Protein AF-A0A2M8EQE3-F1 (afdb_monomer)

Organism: NCBI:txid1975031

Sequence (133 aa):
MIKKILTPIVYATFIIPLFVVMIMILSEIENTVGFLLNMRGFIEFPLIIILLGGVLFWLANKLIFAFEHLTKTTILDHLRQSSIYYLITFFSVASVLKTGLNGGIAEGLTFSFAIMSIWAIIINATFLYKSRK

pLDDT: mean 84.47, std 8.58, range [49.5, 95.31]

Foldseek 3Di:
DVLLVCLVVLVVVLVVVLVVVLVVVLVVCCVPPRDPPNLSCLPVLLVSLLVSVLVSLLVSLVVSCVSSVCPAQDVVNLCSSLVVLVVLLVVLVVVCVVPPCPSDPVNSVSVSSNSNSVSSSVSNVVNSVVVND

Radius of gyration: 16.2 Å; Cα contacts (8 Å, |Δi|>4): 113; chains: 1; bounding box: 40×22×50 Å

Mean predicted aligned error: 5.51 Å

Secondary structure (DSSP, 8-state):
-GGGSHHHHHHHHHHHHHHHHHHHHHHHHHHHT--GGGSTTTTHHHHHHHHHHHHHHHHHHHHHHHHHT-SS--HHHHHHHHHHHHHHHHHHHHHHHHH-----HHHHHHHHHHHHHHHHHHHHHHHHHHTT-

Solvent-accessible surface area (backbone atoms only — not comparable to full-atom values): 7374 Å² total; per-residue (Å²): 121,78,72,72,64,51,52,67,54,50,48,49,69,46,49,55,56,50,51,53,54,49,52,54,53,49,54,51,40,48,75,74,76,44,46,72,92,76,44,69,40,60,65,55,51,48,51,50,40,54,62,56,41,50,56,45,47,48,52,41,49,53,50,45,43,63,75,54,60,64,89,71,71,50,72,67,54,48,52,61,73,32,44,64,33,54,53,45,27,51,52,28,50,53,47,43,74,70,71,50,89,83,73,44,64,68,53,35,51,37,51,35,48,23,50,48,23,53,50,46,43,50,50,49,51,54,51,47,58,62,71,64,110

Structure (mmCIF, N/CA/C/O backbone):
data_AF-A0A2M8EQE3-F1
#
_entry.id   AF-A0A2M8EQE3-F1
#
loop_
_atom_site.group_PDB
_atom_site.id
_atom_site.type_symbol
_atom_site.label_atom_id
_atom_site.label_alt_id
_atom_site.label_comp_id
_atom_site.label_asym_id
_atom_site.label_entity_id
_atom_site.label_seq_id
_atom_site.pdbx_PDB_ins_code
_atom_site.Cartn_x
_atom_site.Cartn_y
_atom_site.Cartn_z
_atom_site.occupancy
_atom_site.B_iso_or_equiv
_atom_site.auth_seq_id
_atom_site.auth_comp_id
_atom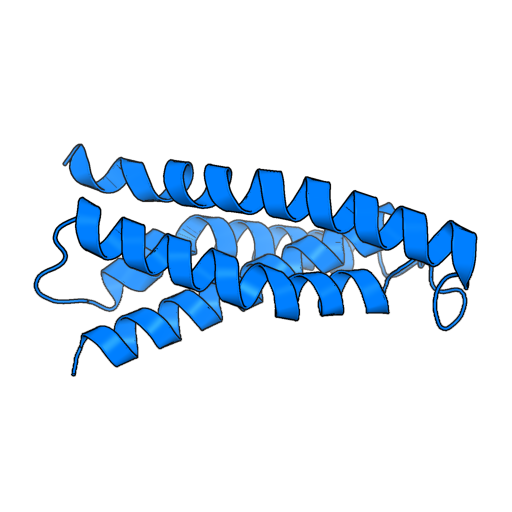_site.auth_asym_id
_atom_site.auth_atom_id
_atom_site.pdbx_PDB_model_num
ATOM 1 N N . MET A 1 1 ? -3.854 -10.130 24.728 1.00 49.50 1 MET A N 1
ATOM 2 C CA . MET A 1 1 ? -2.910 -9.426 23.824 1.00 49.50 1 MET A CA 1
ATOM 3 C C . MET A 1 1 ? -2.689 -10.133 22.482 1.00 49.50 1 MET A C 1
ATOM 5 O O . MET A 1 1 ? -2.468 -9.437 21.502 1.00 49.50 1 MET A O 1
ATOM 9 N N . ILE A 1 2 ? -2.835 -11.464 22.399 1.00 51.41 2 ILE A N 1
ATOM 10 C CA . ILE A 1 2 ? -2.621 -12.272 21.174 1.00 51.41 2 ILE A CA 1
ATOM 11 C C . ILE A 1 2 ? -3.508 -11.845 19.980 1.00 51.41 2 ILE A C 1
ATOM 13 O O . ILE A 1 2 ? -3.076 -11.934 18.837 1.00 51.41 2 ILE A O 1
ATOM 17 N N . LYS A 1 3 ? -4.698 -11.271 20.227 1.00 56.84 3 LYS A N 1
ATOM 18 C CA . LYS A 1 3 ? -5.627 -10.815 19.169 1.00 56.84 3 LYS A CA 1
ATOM 19 C C . LYS A 1 3 ? -5.066 -9.728 18.230 1.00 56.84 3 LYS A C 1
ATOM 21 O O . LYS A 1 3 ? -5.635 -9.516 17.174 1.00 56.84 3 LYS A O 1
ATOM 26 N N . LYS A 1 4 ? -3.965 -9.051 18.588 1.00 62.91 4 LYS A N 1
ATOM 27 C CA . LYS A 1 4 ? -3.395 -7.920 17.826 1.00 62.91 4 LYS A CA 1
ATOM 28 C C . LYS A 1 4 ? -2.270 -8.304 16.848 1.00 62.91 4 LYS A C 1
ATOM 30 O O . LYS A 1 4 ? -1.740 -7.422 16.178 1.00 62.91 4 LYS A O 1
ATOM 35 N N . ILE A 1 5 ? -1.909 -9.592 16.774 1.00 65.88 5 ILE A N 1
ATOM 36 C CA . ILE A 1 5 ? -0.856 -10.140 15.890 1.00 65.88 5 ILE A CA 1
ATOM 37 C C . ILE A 1 5 ? -1.419 -10.510 14.502 1.00 65.88 5 ILE A C 1
ATOM 39 O O . ILE A 1 5 ? -0.671 -10.812 13.579 1.00 65.88 5 ILE A O 1
ATOM 43 N N . LEU A 1 6 ? -2.741 -10.447 14.313 1.00 77.62 6 LEU A N 1
ATOM 44 C CA . LEU A 1 6 ? -3.367 -10.849 13.053 1.00 77.62 6 LEU A CA 1
ATOM 45 C C . LEU A 1 6 ? -3.108 -9.850 11.916 1.00 77.62 6 LEU A C 1
ATOM 47 O O . LEU A 1 6 ? -3.074 -10.237 10.754 1.00 77.62 6 LEU A O 1
ATOM 51 N N . THR A 1 7 ? -2.900 -8.573 12.245 1.00 81.50 7 THR A N 1
ATOM 52 C CA . THR A 1 7 ? -2.778 -7.501 11.250 1.00 81.50 7 THR A CA 1
ATOM 53 C C . THR A 1 7 ? -1.653 -7.745 10.220 1.00 81.50 7 THR A C 1
ATOM 55 O O . THR A 1 7 ? -1.953 -7.708 9.026 1.00 81.50 7 THR A O 1
ATOM 58 N N . PRO A 1 8 ? -0.396 -8.059 10.609 1.00 78.31 8 PRO A N 1
ATOM 59 C CA . PRO A 1 8 ? 0.656 -8.398 9.645 1.00 78.31 8 PRO A CA 1
ATOM 60 C C . PRO A 1 8 ? 0.314 -9.594 8.750 1.00 78.31 8 PRO A C 1
ATOM 62 O O . PRO A 1 8 ? 0.606 -9.567 7.559 1.00 78.31 8 PRO A O 1
ATOM 65 N N . ILE A 1 9 ? -0.332 -10.623 9.309 1.00 83.19 9 ILE A N 1
ATOM 66 C CA . ILE A 1 9 ? -0.699 -11.840 8.574 1.00 83.19 9 ILE A CA 1
ATOM 67 C C . ILE A 1 9 ? -1.753 -11.510 7.519 1.00 83.19 9 ILE A C 1
ATOM 69 O O . ILE A 1 9 ? -1.573 -11.845 6.352 1.00 83.19 9 ILE A O 1
ATOM 73 N N . VAL A 1 10 ? -2.818 -10.802 7.908 1.00 84.00 10 VAL A N 1
ATOM 74 C CA . VAL A 1 10 ? -3.876 -10.394 6.978 1.00 84.00 10 VAL A CA 1
ATOM 75 C C . VAL A 1 10 ? -3.276 -9.551 5.856 1.00 84.00 10 VAL A C 1
ATOM 77 O O . VAL A 1 10 ? -3.499 -9.844 4.686 1.00 84.00 10 VAL A O 1
ATOM 80 N N . TYR A 1 11 ? -2.430 -8.571 6.164 1.00 81.56 11 TYR A N 1
ATOM 81 C CA . TYR A 1 11 ? -1.798 -7.784 5.108 1.00 81.56 11 TYR A CA 1
ATOM 82 C C . TYR A 1 11 ? -0.895 -8.614 4.191 1.00 81.56 11 TYR A C 1
ATOM 84 O O . TYR A 1 11 ? -1.001 -8.471 2.975 1.00 81.56 11 TYR A O 1
ATOM 92 N N . ALA A 1 12 ? -0.090 -9.536 4.724 1.00 82.50 12 ALA A N 1
ATOM 93 C CA . ALA A 1 12 ? 0.729 -10.429 3.904 1.00 82.50 12 ALA A CA 1
ATOM 94 C C . ALA A 1 12 ? -0.126 -11.271 2.940 1.00 82.50 12 ALA A C 1
ATOM 96 O O . ALA A 1 12 ? 0.211 -11.384 1.761 1.00 82.50 12 ALA A O 1
ATOM 97 N N . THR A 1 13 ? -1.272 -11.787 3.403 1.00 87.44 13 THR A N 1
ATOM 98 C CA . THR A 1 13 ? -2.185 -12.578 2.560 1.00 87.44 13 THR A CA 1
ATOM 99 C C . THR A 1 13 ? -2.820 -11.793 1.415 1.00 87.44 13 THR A C 1
ATOM 101 O O . THR A 1 13 ? -3.231 -12.411 0.443 1.00 87.44 13 THR A O 1
ATOM 104 N N . PHE A 1 14 ? -2.882 -10.460 1.491 1.00 86.31 14 PHE A N 1
ATOM 105 C CA . PHE A 1 14 ? -3.401 -9.615 0.407 1.00 86.31 14 PHE A CA 1
ATOM 106 C C . PHE A 1 14 ? -2.290 -9.031 -0.469 1.00 86.31 14 PHE A C 1
ATOM 108 O O . PHE A 1 14 ? -2.467 -8.917 -1.680 1.00 86.31 14 PHE A O 1
ATOM 115 N N . ILE A 1 15 ? -1.134 -8.707 0.116 1.00 84.38 15 ILE A N 1
ATOM 116 C CA . ILE A 1 15 ? 0.024 -8.179 -0.613 1.00 84.38 15 ILE A CA 1
ATOM 117 C C . ILE A 1 15 ? 0.606 -9.236 -1.551 1.00 84.38 15 ILE A C 1
ATOM 119 O O . ILE A 1 15 ? 0.882 -8.922 -2.703 1.00 84.38 15 ILE A O 1
ATOM 123 N N . ILE A 1 16 ? 0.799 -10.478 -1.093 1.00 86.31 16 ILE A N 1
ATOM 124 C CA . ILE A 1 16 ? 1.455 -11.509 -1.914 1.00 86.31 16 ILE A CA 1
ATOM 125 C C . ILE A 1 16 ? 0.660 -11.781 -3.206 1.00 86.31 16 ILE A C 1
ATOM 127 O O . ILE A 1 16 ? 1.250 -11.680 -4.283 1.00 86.31 16 ILE A O 1
ATOM 131 N N . PRO A 1 17 ? -0.664 -12.042 -3.161 1.00 86.25 17 PRO A N 1
ATOM 132 C CA . PRO A 1 17 ? -1.451 -12.201 -4.380 1.00 86.25 17 PRO A CA 1
ATOM 133 C C . PRO A 1 17 ? -1.487 -10.938 -5.240 1.00 86.25 17 PRO A C 1
ATOM 135 O O . PRO A 1 17 ? -1.412 -11.052 -6.459 1.00 86.25 17 PRO A O 1
ATOM 138 N N . LEU A 1 18 ? -1.551 -9.743 -4.632 1.00 87.06 18 LEU A N 1
ATOM 139 C CA . LEU A 1 18 ? -1.472 -8.481 -5.374 1.00 87.06 18 LEU A CA 1
ATOM 140 C C . LEU A 1 18 ? -0.180 -8.405 -6.192 1.00 87.06 18 LEU A C 1
ATOM 142 O O . LEU A 1 18 ? -0.234 -8.066 -7.369 1.00 87.06 18 LEU A O 1
ATOM 146 N N . PHE A 1 19 ? 0.958 -8.765 -5.596 1.00 85.94 19 PHE A N 1
ATOM 147 C CA . PHE A 1 19 ? 2.244 -8.794 -6.290 1.00 85.94 19 PHE A CA 1
ATOM 148 C C . PHE A 1 19 ? 2.256 -9.776 -7.455 1.00 85.94 19 PHE A C 1
ATOM 150 O O . PHE A 1 19 ? 2.698 -9.416 -8.542 1.00 85.94 19 PHE A O 1
ATOM 157 N N . VAL A 1 20 ? 1.751 -10.993 -7.250 1.00 89.00 20 VAL A N 1
ATOM 158 C CA . VAL A 1 20 ? 1.692 -12.010 -8.310 1.00 89.00 20 VAL A CA 1
ATOM 159 C C . VAL A 1 20 ? 0.819 -11.530 -9.469 1.00 89.00 20 VAL A C 1
ATOM 161 O O . VAL A 1 20 ? 1.262 -11.545 -10.615 1.00 89.00 20 VAL A O 1
ATOM 164 N N . VAL A 1 21 ? -0.389 -11.041 -9.176 1.00 89.31 21 VAL A N 1
ATOM 165 C CA . VAL A 1 21 ? -1.318 -10.526 -10.193 1.00 89.31 21 VAL A CA 1
ATOM 166 C C . VAL A 1 21 ? -0.721 -9.324 -10.921 1.00 89.31 21 VAL A C 1
ATOM 168 O O . VAL A 1 21 ? -0.804 -9.243 -12.142 1.00 89.31 21 VAL A O 1
ATOM 171 N N . MET A 1 22 ? -0.076 -8.412 -10.195 1.00 87.38 22 MET A N 1
ATOM 172 C CA . MET A 1 22 ? 0.586 -7.250 -10.779 1.00 87.38 22 MET A CA 1
ATOM 173 C C . MET A 1 22 ? 1.696 -7.665 -11.752 1.00 87.38 22 MET A C 1
ATOM 175 O O . MET A 1 22 ? 1.738 -7.145 -12.861 1.00 87.38 22 MET A O 1
ATOM 179 N N . ILE A 1 23 ? 2.554 -8.620 -11.377 1.00 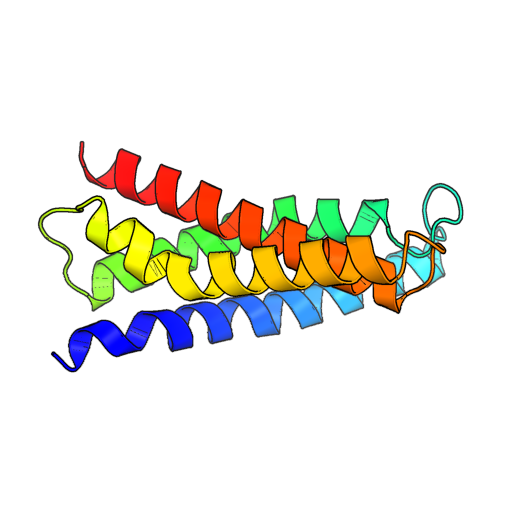86.75 23 ILE A N 1
ATOM 180 C CA . ILE A 1 23 ? 3.614 -9.133 -12.259 1.00 86.75 23 ILE A CA 1
ATOM 181 C C . ILE A 1 23 ? 3.012 -9.768 -13.517 1.00 86.75 23 ILE A C 1
ATOM 183 O O . ILE A 1 23 ? 3.497 -9.505 -14.614 1.00 86.75 23 ILE A O 1
ATOM 187 N N . MET A 1 24 ? 1.942 -10.557 -13.381 1.00 89.75 24 MET A N 1
ATOM 188 C CA . MET A 1 24 ? 1.264 -11.161 -14.534 1.00 89.75 24 MET A CA 1
ATOM 189 C C . MET A 1 24 ? 0.700 -10.103 -15.488 1.00 89.75 24 MET A C 1
ATOM 191 O O . MET A 1 24 ? 0.927 -10.189 -16.690 1.00 89.75 24 MET A O 1
ATOM 195 N N . ILE A 1 25 ? 0.011 -9.084 -14.960 1.00 88.25 25 ILE A N 1
ATOM 196 C CA . ILE A 1 25 ? -0.544 -7.989 -15.770 1.00 88.25 25 ILE A CA 1
ATOM 197 C C . ILE A 1 25 ? 0.575 -7.227 -16.482 1.00 88.25 25 ILE A C 1
ATOM 199 O O . ILE A 1 25 ? 0.458 -6.934 -17.666 1.00 88.25 25 ILE A O 1
ATOM 203 N N . LEU A 1 26 ? 1.664 -6.916 -15.780 1.00 85.38 26 LEU A N 1
ATOM 204 C CA . LEU A 1 26 ? 2.781 -6.176 -16.363 1.00 85.38 26 LEU A CA 1
ATOM 205 C C . LEU A 1 26 ? 3.499 -6.970 -17.448 1.00 85.38 26 LEU A C 1
ATOM 207 O O . LEU A 1 26 ? 3.840 -6.396 -18.475 1.00 85.38 26 LEU A O 1
ATOM 211 N N . SER A 1 27 ? 3.680 -8.276 -17.247 1.00 86.38 27 SER A N 1
ATOM 212 C CA . SER A 1 27 ? 4.250 -9.147 -18.273 1.00 86.38 27 SER A CA 1
ATOM 213 C C . SER A 1 27 ? 3.374 -9.181 -19.525 1.00 86.38 27 SER A C 1
ATOM 215 O O . SER A 1 27 ? 3.899 -9.148 -20.633 1.00 86.38 27 SER A O 1
ATOM 217 N N . GLU A 1 28 ? 2.050 -9.205 -19.366 1.00 89.50 28 GLU A N 1
ATOM 218 C CA . GLU A 1 28 ? 1.127 -9.163 -20.502 1.00 89.50 28 GLU A CA 1
ATOM 219 C C . GLU A 1 28 ? 1.176 -7.809 -21.224 1.00 89.50 28 GLU A C 1
ATOM 221 O O . GLU A 1 28 ? 1.237 -7.765 -22.451 1.00 89.50 28 GLU A O 1
ATOM 226 N N . ILE A 1 29 ? 1.214 -6.696 -20.481 1.00 86.06 29 ILE A N 1
ATOM 227 C CA . ILE A 1 29 ? 1.358 -5.344 -21.048 1.00 86.06 29 ILE A CA 1
ATOM 228 C C . ILE A 1 29 ? 2.665 -5.232 -21.844 1.00 86.06 29 ILE A C 1
ATOM 230 O O . ILE A 1 29 ? 2.649 -4.764 -22.983 1.00 86.06 29 ILE A O 1
ATOM 234 N N . GLU A 1 30 ? 3.781 -5.699 -21.279 1.00 86.12 30 GLU A N 1
ATOM 235 C CA . GLU A 1 30 ? 5.091 -5.683 -21.938 1.00 86.12 30 GLU A CA 1
ATOM 236 C C . GLU A 1 30 ? 5.075 -6.465 -23.257 1.00 86.12 30 GLU A C 1
ATOM 238 O O . GLU A 1 30 ? 5.571 -5.968 -24.267 1.00 86.12 30 GLU A O 1
ATOM 243 N N . ASN A 1 31 ? 4.449 -7.646 -23.269 1.00 87.38 31 ASN A N 1
ATOM 244 C CA . ASN A 1 31 ? 4.396 -8.517 -24.444 1.00 87.38 31 ASN A CA 1
ATOM 245 C C . ASN A 1 31 ? 3.425 -8.040 -25.536 1.00 87.38 31 ASN A C 1
ATOM 247 O O . ASN A 1 31 ? 3.606 -8.392 -26.701 1.00 87.38 31 ASN A O 1
ATOM 251 N N . THR A 1 32 ? 2.386 -7.280 -25.183 1.00 89.19 32 THR A N 1
ATOM 252 C CA . THR A 1 32 ? 1.312 -6.903 -26.120 1.00 89.19 32 THR A CA 1
ATOM 253 C C . THR A 1 32 ? 1.479 -5.506 -26.699 1.00 89.19 32 THR A C 1
ATOM 255 O O . THR A 1 32 ? 1.354 -5.321 -27.909 1.00 89.19 32 THR A O 1
ATOM 258 N N . VAL A 1 33 ? 1.740 -4.515 -25.847 1.00 86.19 33 VAL A N 1
ATOM 259 C CA . VAL A 1 33 ? 1.755 -3.089 -26.218 1.00 86.19 33 VAL A CA 1
ATOM 260 C C . VAL A 1 33 ? 3.063 -2.389 -25.853 1.00 86.19 33 VAL A C 1
ATOM 262 O O . VAL A 1 33 ? 3.318 -1.290 -26.346 1.00 86.19 33 VAL A O 1
ATOM 265 N N . GLY A 1 34 ? 3.908 -3.028 -25.039 1.00 82.88 34 GLY A N 1
ATOM 266 C CA . GLY A 1 34 ? 5.099 -2.417 -24.458 1.00 82.88 34 GLY A CA 1
ATOM 267 C C . GLY A 1 34 ? 4.762 -1.433 -23.333 1.00 82.88 34 GLY A C 1
ATOM 268 O O . GLY A 1 34 ? 3.614 -1.026 -23.147 1.00 82.88 34 GLY A O 1
ATOM 269 N N . PHE A 1 35 ? 5.772 -1.039 -22.554 1.00 80.31 35 PHE A N 1
ATOM 270 C CA . PHE A 1 35 ? 5.583 -0.051 -21.490 1.00 80.31 35 PHE A CA 1
ATOM 271 C C . PHE A 1 35 ? 5.415 1.368 -22.046 1.00 80.31 35 PHE A C 1
ATOM 273 O O . PHE A 1 35 ? 6.146 1.817 -22.935 1.00 80.31 35 PHE A O 1
ATOM 280 N N . LEU A 1 36 ? 4.498 2.112 -21.441 1.00 73.75 36 LEU A N 1
ATOM 281 C CA . LEU A 1 36 ? 4.304 3.537 -21.622 1.00 73.75 36 LEU A CA 1
ATOM 282 C C . LEU A 1 36 ? 5.621 4.283 -21.391 1.00 73.75 36 LEU A C 1
ATOM 284 O O . LEU A 1 36 ? 6.381 4.033 -20.451 1.00 73.75 36 LEU A O 1
ATOM 288 N N . LEU A 1 37 ? 5.876 5.241 -22.281 1.00 71.88 37 LEU A N 1
ATOM 289 C CA . LEU A 1 37 ? 7.036 6.134 -22.242 1.00 71.88 37 LEU A CA 1
ATOM 290 C C . LEU A 1 37 ? 8.404 5.419 -22.251 1.00 71.88 37 LEU A C 1
ATOM 292 O O . LEU A 1 37 ? 9.408 6.045 -21.922 1.00 71.88 37 LEU A O 1
ATOM 296 N N . ASN A 1 38 ? 8.472 4.131 -22.619 1.00 70.00 38 ASN A N 1
ATOM 297 C CA . ASN A 1 38 ? 9.677 3.291 -22.514 1.00 70.00 38 ASN A CA 1
ATOM 298 C C . ASN A 1 38 ? 10.270 3.218 -21.091 1.00 70.00 38 ASN A C 1
ATOM 300 O O . ASN A 1 38 ? 11.418 2.808 -20.904 1.00 70.00 38 ASN A O 1
ATOM 304 N N . MET A 1 39 ? 9.505 3.600 -20.065 1.00 68.88 39 MET A N 1
ATOM 305 C CA . MET A 1 39 ? 9.989 3.713 -18.691 1.00 68.88 39 MET A CA 1
ATOM 306 C C . MET A 1 39 ? 9.717 2.436 -17.894 1.00 68.88 39 MET A C 1
ATOM 308 O O . MET A 1 39 ? 9.096 2.530 -16.852 1.00 68.88 39 MET A O 1
ATOM 312 N N . ARG A 1 40 ? 10.147 1.253 -18.362 1.00 76.31 40 ARG A N 1
ATOM 313 C CA . ARG A 1 40 ? 10.171 -0.046 -17.627 1.00 76.31 40 ARG A CA 1
ATOM 314 C C . ARG A 1 40 ? 9.090 -0.240 -16.530 1.00 76.31 40 ARG A C 1
ATOM 316 O O . ARG A 1 40 ? 9.405 -0.655 -15.414 1.00 76.31 40 ARG A O 1
ATOM 323 N N . GLY A 1 41 ? 7.832 0.092 -16.825 1.00 71.75 41 GLY A N 1
ATOM 324 C CA . GLY A 1 41 ? 6.691 -0.031 -15.910 1.00 71.75 41 GLY A CA 1
ATOM 325 C C . GLY A 1 41 ? 6.511 1.076 -14.851 1.00 71.75 41 GLY A C 1
ATOM 326 O O . GLY A 1 41 ? 5.580 1.001 -14.053 1.00 71.75 41 GLY A O 1
ATOM 327 N N . PHE A 1 42 ? 7.362 2.102 -14.785 1.00 76.56 42 PHE A N 1
ATOM 328 C CA . PHE A 1 42 ? 7.374 3.134 -13.733 1.00 76.56 42 PHE A CA 1
ATOM 329 C C . PHE A 1 42 ? 6.012 3.813 -13.507 1.00 76.56 42 PHE A C 1
ATOM 331 O O . PHE A 1 42 ? 5.739 4.286 -12.405 1.00 76.56 42 PHE A O 1
ATOM 338 N N . ILE A 1 43 ? 5.155 3.852 -14.529 1.00 81.06 43 ILE A N 1
ATOM 339 C CA . ILE A 1 43 ? 3.808 4.429 -14.467 1.00 81.06 43 ILE A CA 1
ATOM 340 C C . ILE A 1 43 ? 2.754 3.346 -14.207 1.00 81.06 43 ILE A C 1
ATOM 342 O O . ILE A 1 43 ? 1.839 3.531 -13.403 1.00 81.06 43 ILE A O 1
ATOM 346 N N . GLU A 1 44 ? 2.888 2.200 -14.858 1.00 83.94 44 GLU A N 1
ATOM 347 C CA . GLU A 1 44 ? 1.944 1.090 -14.827 1.00 83.94 44 GLU A CA 1
ATOM 348 C C . GLU A 1 44 ? 1.917 0.401 -13.468 1.00 83.94 44 GLU A C 1
A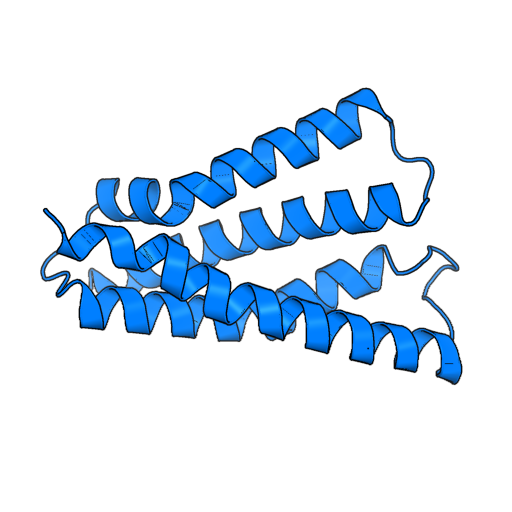TOM 350 O O . GLU A 1 44 ? 0.834 0.122 -12.952 1.00 83.94 44 GLU A O 1
ATOM 355 N N . PHE A 1 45 ? 3.086 0.184 -12.856 1.00 83.19 45 PHE A N 1
ATOM 356 C CA . PHE A 1 45 ? 3.202 -0.404 -11.523 1.00 83.19 45 PHE A CA 1
ATOM 357 C C . PHE A 1 45 ? 2.353 0.383 -10.494 1.00 83.19 45 PHE A C 1
ATOM 359 O O . PHE A 1 45 ? 1.459 -0.213 -9.882 1.00 83.19 45 PHE A O 1
ATOM 366 N N . PRO A 1 46 ? 2.534 1.712 -10.321 1.00 85.44 46 PRO A N 1
ATOM 367 C CA . PRO A 1 46 ? 1.680 2.525 -9.455 1.00 85.44 46 PRO A CA 1
ATOM 368 C C . PRO A 1 46 ? 0.189 2.455 -9.775 1.00 85.44 46 PRO A C 1
ATOM 370 O O . PRO A 1 46 ? -0.625 2.355 -8.857 1.00 85.44 46 PRO A O 1
ATOM 373 N N . LEU A 1 47 ? -0.184 2.514 -11.055 1.00 86.62 47 LEU A N 1
ATOM 374 C CA . LEU A 1 47 ? -1.589 2.505 -11.464 1.00 86.62 47 LEU A CA 1
ATOM 375 C C . LEU A 1 47 ? -2.276 1.195 -11.075 1.00 86.62 47 LEU A C 1
ATOM 377 O O . LEU A 1 47 ? -3.355 1.218 -10.480 1.00 86.62 47 LEU A O 1
ATOM 381 N N . ILE A 1 48 ? -1.631 0.057 -11.342 1.00 88.00 48 ILE A N 1
ATOM 382 C CA . ILE A 1 48 ? -2.146 -1.263 -10.965 1.00 88.00 48 ILE A CA 1
ATOM 383 C C . ILE A 1 48 ? -2.268 -1.367 -9.441 1.00 88.00 48 ILE A C 1
ATOM 385 O O . ILE A 1 48 ? -3.291 -1.831 -8.935 1.00 88.00 48 ILE A O 1
ATOM 389 N N . ILE A 1 49 ? -1.268 -0.882 -8.699 1.00 88.12 49 ILE A N 1
ATOM 390 C CA . ILE A 1 49 ? -1.281 -0.859 -7.230 1.00 88.12 49 ILE A CA 1
ATOM 391 C C . ILE A 1 49 ? -2.436 -0.012 -6.690 1.00 88.12 49 ILE A C 1
ATOM 393 O O . ILE A 1 49 ? -3.108 -0.435 -5.752 1.00 88.12 49 ILE A O 1
ATOM 397 N N . ILE A 1 50 ? -2.699 1.162 -7.262 1.00 89.94 50 ILE A N 1
ATOM 398 C CA . ILE A 1 50 ? -3.793 2.031 -6.812 1.00 89.94 50 ILE A CA 1
ATOM 399 C C . ILE A 1 50 ? -5.145 1.351 -7.057 1.00 89.94 50 ILE A C 1
ATOM 401 O O . ILE A 1 50 ? -5.975 1.291 -6.143 1.00 89.94 50 ILE A O 1
ATOM 405 N N . LEU A 1 51 ? -5.347 0.798 -8.257 1.00 90.69 51 LEU A N 1
ATOM 406 C CA . LEU A 1 51 ? -6.608 0.181 -8.671 1.00 90.69 51 LEU A CA 1
ATOM 407 C C . LEU A 1 51 ? -6.890 -1.127 -7.920 1.00 90.69 51 LEU A C 1
ATOM 409 O O . LEU A 1 51 ? -7.924 -1.254 -7.262 1.00 90.69 51 LEU A O 1
ATOM 413 N N . LEU A 1 52 ? -5.973 -2.095 -7.980 1.00 90.56 52 LEU A N 1
ATOM 414 C CA . LEU A 1 52 ? -6.155 -3.405 -7.350 1.00 90.56 52 LEU A CA 1
ATOM 415 C C . LEU A 1 52 ? -5.913 -3.346 -5.843 1.00 90.56 52 LEU A C 1
ATOM 417 O O . LEU A 1 52 ? -6.698 -3.881 -5.055 1.00 90.56 52 LEU A O 1
ATOM 421 N N . GLY A 1 53 ? -4.850 -2.659 -5.424 1.00 89.00 53 GLY A N 1
ATOM 422 C CA . GLY A 1 53 ? -4.501 -2.519 -4.014 1.00 89.00 53 GLY A CA 1
ATOM 423 C C . G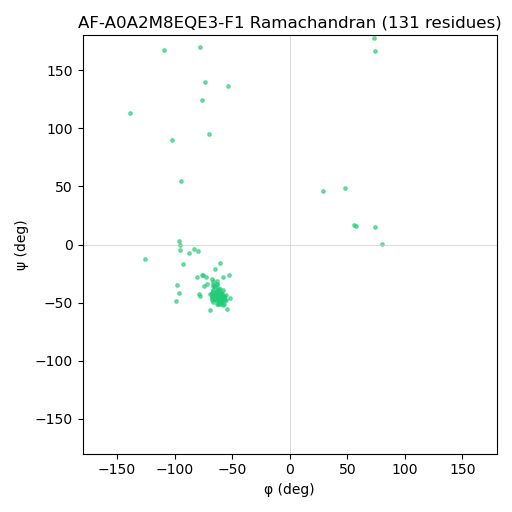LY A 1 53 ? -5.567 -1.764 -3.229 1.00 89.00 53 GLY A C 1
ATOM 424 O O . GLY A 1 53 ? -5.842 -2.139 -2.094 1.00 89.00 53 GLY A O 1
ATOM 425 N N . GLY A 1 54 ? -6.253 -0.784 -3.827 1.00 90.06 54 GLY A N 1
ATOM 426 C CA . GLY A 1 54 ? -7.369 -0.093 -3.172 1.00 90.06 54 GLY A CA 1
ATOM 427 C C . GLY A 1 54 ? -8.460 -1.057 -2.693 1.00 90.06 54 GLY A C 1
ATOM 428 O O . GLY A 1 54 ? -8.862 -1.018 -1.528 1.00 90.06 54 GLY A O 1
ATOM 429 N N . VAL A 1 55 ? -8.887 -1.978 -3.562 1.00 91.12 55 VAL A N 1
ATOM 430 C CA . VAL A 1 55 ? -9.905 -2.988 -3.232 1.00 91.12 55 VAL A CA 1
ATOM 431 C C . VAL A 1 55 ? -9.377 -3.983 -2.198 1.00 91.12 55 VAL A C 1
ATOM 433 O O . VAL A 1 55 ? -10.046 -4.252 -1.197 1.00 91.12 55 VAL A O 1
ATOM 436 N N . LEU A 1 56 ? -8.167 -4.509 -2.399 1.00 91.62 56 LEU A N 1
ATOM 437 C CA . LEU A 1 56 ? -7.592 -5.532 -1.521 1.00 91.62 56 LEU A CA 1
ATOM 438 C C . LEU A 1 56 ? -7.281 -4.992 -0.123 1.00 91.62 56 LEU A C 1
ATOM 440 O O . LEU A 1 56 ? -7.616 -5.640 0.866 1.00 91.62 56 LEU A O 1
ATOM 444 N N . PHE A 1 57 ? -6.715 -3.790 -0.008 1.00 92.31 57 PHE A N 1
ATOM 445 C CA . PHE A 1 57 ? -6.467 -3.159 1.287 1.00 92.31 57 PHE A CA 1
ATOM 446 C C . PHE A 1 57 ? -7.766 -2.796 1.995 1.00 92.31 57 PHE A C 1
ATOM 448 O O . PHE A 1 57 ? -7.843 -2.917 3.218 1.00 92.31 57 PHE A O 1
ATOM 455 N N . TRP A 1 58 ? -8.814 -2.407 1.267 1.00 93.19 58 TRP A N 1
ATOM 456 C CA . TRP A 1 58 ? -10.123 -2.193 1.878 1.00 93.19 58 TRP A CA 1
ATOM 457 C C . TRP A 1 58 ? -10.685 -3.489 2.477 1.00 93.19 58 TRP A C 1
ATOM 459 O O . TRP A 1 58 ? -11.147 -3.502 3.621 1.00 93.19 58 TRP A O 1
ATOM 469 N N . LEU A 1 59 ? -10.602 -4.599 1.739 1.00 92.31 59 LEU A N 1
ATOM 470 C CA . LEU A 1 59 ? -11.009 -5.921 2.223 1.00 92.31 59 LEU A CA 1
ATOM 471 C C . LEU A 1 59 ? -10.164 -6.381 3.417 1.00 92.31 59 LEU A C 1
ATOM 473 O O . LEU A 1 59 ? -10.727 -6.841 4.411 1.00 92.31 59 LEU A O 1
ATOM 477 N N . ALA A 1 60 ? -8.844 -6.191 3.363 1.00 90.94 60 ALA A N 1
ATOM 478 C CA . ALA A 1 60 ? -7.934 -6.485 4.467 1.00 90.94 60 ALA A CA 1
ATOM 479 C C . ALA A 1 60 ? -8.345 -5.731 5.739 1.00 90.94 60 ALA A C 1
ATOM 481 O O . ALA A 1 60 ? -8.488 -6.333 6.801 1.00 90.94 60 ALA A O 1
ATOM 482 N N . ASN A 1 61 ? -8.624 -4.431 5.622 1.00 91.12 61 ASN A N 1
ATOM 483 C CA . ASN A 1 61 ? -9.082 -3.603 6.735 1.00 91.12 61 ASN A CA 1
ATOM 484 C C . ASN A 1 61 ? -10.425 -4.068 7.303 1.00 91.12 61 ASN A C 1
ATOM 486 O O . ASN A 1 61 ? -10.582 -4.148 8.522 1.00 91.12 61 ASN A O 1
ATOM 490 N N . LYS A 1 62 ? -11.370 -4.448 6.437 1.00 91.31 62 LYS A N 1
ATOM 491 C CA . LYS A 1 62 ? -12.654 -5.022 6.858 1.00 91.31 62 LYS A CA 1
ATOM 492 C C . LYS A 1 62 ? -12.468 -6.318 7.649 1.00 91.31 62 LYS A C 1
ATOM 494 O O . LYS A 1 62 ? -13.124 -6.497 8.674 1.00 91.31 62 LYS A O 1
ATOM 499 N N . LEU A 1 63 ? -11.571 -7.200 7.209 1.00 91.12 63 LEU A N 1
ATOM 500 C CA . LEU A 1 63 ? -11.264 -8.444 7.917 1.00 91.12 63 LEU A CA 1
ATOM 501 C C . LEU A 1 63 ? -10.570 -8.183 9.252 1.00 91.12 63 LEU A C 1
ATOM 503 O O . LEU A 1 63 ? -10.987 -8.745 10.260 1.00 91.12 63 LEU A O 1
ATOM 507 N N . ILE A 1 64 ? -9.570 -7.298 9.290 1.00 88.81 64 ILE A N 1
ATOM 508 C CA . ILE A 1 64 ? -8.892 -6.917 10.537 1.00 88.81 64 ILE A CA 1
ATOM 509 C C . ILE A 1 64 ? -9.910 -6.368 11.538 1.00 88.81 64 ILE A C 1
ATOM 511 O O . ILE A 1 64 ? -9.923 -6.788 12.691 1.00 88.81 64 ILE A O 1
ATOM 515 N N . PHE A 1 65 ? -10.801 -5.479 11.098 1.00 87.44 65 PHE A N 1
ATOM 516 C CA . PHE A 1 65 ? -11.846 -4.917 11.948 1.00 87.44 65 PHE A CA 1
ATOM 517 C C . PHE A 1 65 ? -12.774 -5.994 12.528 1.00 87.44 65 PHE A C 1
ATOM 519 O O . PHE A 1 65 ? -13.065 -5.975 13.726 1.00 87.44 65 PHE A O 1
ATOM 526 N N . ALA A 1 66 ? -13.194 -6.953 11.697 1.00 86.69 66 ALA A N 1
ATOM 527 C CA . ALA A 1 66 ? -14.053 -8.059 12.111 1.00 86.69 66 ALA A CA 1
ATOM 528 C C . ALA A 1 66 ? -13.355 -9.008 13.100 1.00 86.69 66 ALA A C 1
ATOM 530 O O . ALA A 1 66 ? -13.931 -9.341 14.134 1.00 86.69 66 ALA A O 1
ATOM 531 N N . PHE A 1 67 ? -12.115 -9.416 12.819 1.00 87.06 67 PHE A N 1
ATOM 532 C CA . PHE A 1 67 ? -11.373 -10.363 13.655 1.00 87.06 67 PHE A CA 1
ATOM 533 C C . PHE A 1 67 ? -10.857 -9.752 14.961 1.00 87.06 67 PHE A C 1
ATOM 535 O O . PHE A 1 67 ? -10.815 -10.425 15.992 1.00 87.06 67 PHE A O 1
ATOM 542 N N . GLU A 1 68 ? -10.453 -8.482 14.943 1.00 84.38 68 GLU A N 1
ATOM 543 C CA . GLU A 1 68 ? -9.964 -7.797 16.141 1.00 84.38 68 GLU A CA 1
ATOM 544 C C . GLU A 1 68 ? -11.105 -7.245 17.016 1.00 84.38 68 GLU A C 1
ATOM 546 O O . GLU A 1 68 ? -10.836 -6.764 18.117 1.00 84.38 68 GLU A O 1
ATOM 551 N N . HIS A 1 69 ? -12.365 -7.364 16.569 1.00 81.00 69 HIS A N 1
ATOM 552 C CA . HIS A 1 69 ? -13.569 -6.877 17.254 1.00 81.00 69 HIS A CA 1
ATOM 553 C C . HIS A 1 69 ? -13.422 -5.429 17.746 1.00 81.00 69 HIS A C 1
ATOM 555 O O . HIS A 1 69 ? -13.680 -5.115 18.912 1.00 81.00 69 HIS A O 1
ATOM 561 N N . LEU A 1 70 ? -12.961 -4.542 16.863 1.00 78.50 70 LEU A N 1
ATOM 562 C CA . LEU A 1 70 ? -12.708 -3.142 17.196 1.00 78.50 70 LEU A CA 1
ATOM 563 C C . LEU A 1 70 ? -14.038 -2.406 17.426 1.00 78.50 70 LEU A C 1
ATOM 565 O O . LEU A 1 70 ? -14.665 -1.924 16.494 1.00 78.50 70 LEU A O 1
ATOM 569 N N . THR A 1 71 ? -14.478 -2.308 18.680 1.00 74.81 71 THR A N 1
ATOM 570 C CA . THR A 1 71 ? -15.745 -1.645 19.046 1.00 74.81 71 THR A CA 1
ATOM 571 C C . THR A 1 71 ? -15.672 -0.119 19.006 1.00 74.81 71 THR A C 1
ATOM 573 O O . THR A 1 71 ? -16.687 0.538 18.799 1.00 74.81 71 THR A O 1
ATOM 576 N N . LYS A 1 72 ? -14.481 0.462 19.195 1.00 79.38 72 LYS A N 1
ATOM 577 C CA . LYS A 1 72 ? -14.213 1.900 19.049 1.00 79.38 72 LYS A CA 1
ATOM 578 C C . LYS A 1 72 ? -12.877 2.082 18.346 1.00 79.38 72 LYS A C 1
ATOM 580 O O . LYS A 1 72 ? -11.840 1.747 18.912 1.00 79.38 72 LYS A O 1
ATOM 585 N N . THR A 1 73 ? -12.889 2.608 17.127 1.00 82.12 73 THR A N 1
ATOM 586 C CA . THR A 1 73 ? -11.650 2.833 16.375 1.00 82.12 73 THR A CA 1
ATOM 587 C C . THR A 1 73 ? -10.920 4.059 16.914 1.00 82.12 73 THR A C 1
ATOM 589 O O . THR A 1 73 ? -11.458 5.167 16.957 1.00 82.12 73 THR A O 1
ATOM 592 N N . THR A 1 74 ? -9.661 3.893 17.305 1.00 86.44 74 THR A N 1
ATOM 593 C CA . THR A 1 74 ? -8.819 4.982 17.821 1.00 86.44 74 THR A CA 1
ATOM 594 C C . THR A 1 74 ? -7.720 5.359 16.829 1.00 86.44 74 THR A C 1
ATOM 596 O O . THR A 1 74 ? -7.497 4.672 15.834 1.00 86.44 74 THR A O 1
ATOM 599 N N . ILE A 1 75 ? -7.048 6.496 17.043 1.00 87.38 75 ILE A N 1
ATOM 600 C CA . ILE A 1 75 ? -5.887 6.883 16.216 1.00 87.38 75 ILE A CA 1
ATOM 601 C C . ILE A 1 75 ? -4.729 5.901 16.454 1.00 87.38 75 ILE A C 1
ATOM 603 O O . ILE A 1 75 ? -3.981 5.585 15.535 1.00 87.38 75 ILE A O 1
ATOM 607 N N . LEU A 1 76 ? -4.628 5.347 17.664 1.00 86.50 76 LEU A N 1
ATOM 608 C CA . LEU A 1 76 ? -3.640 4.322 17.997 1.00 86.50 76 LEU A CA 1
ATOM 609 C C . LEU A 1 76 ? -3.837 3.037 17.179 1.00 86.50 76 LEU A C 1
ATOM 611 O O . LEU A 1 76 ? -2.854 2.377 16.848 1.00 86.50 76 LEU A O 1
ATOM 615 N N . ASP A 1 77 ? -5.076 2.695 16.807 1.00 86.38 77 ASP A N 1
ATOM 616 C CA . ASP A 1 77 ? -5.337 1.551 15.927 1.00 86.38 77 ASP A CA 1
ATOM 617 C C . ASP A 1 77 ? -4.810 1.787 14.514 1.00 86.38 77 ASP A C 1
ATOM 619 O O . ASP A 1 77 ? -4.161 0.899 13.967 1.00 86.38 77 ASP A O 1
ATOM 623 N N . HIS A 1 78 ? -5.000 2.996 13.976 1.00 89.81 78 HIS A N 1
ATOM 624 C CA . HIS A 1 78 ? -4.423 3.394 12.691 1.00 89.81 78 HIS A CA 1
ATOM 625 C C . HIS A 1 78 ? -2.896 3.267 12.707 1.00 89.81 78 HIS A C 1
ATOM 627 O O . HIS A 1 78 ? -2.321 2.584 11.860 1.00 89.81 78 HIS A O 1
ATOM 633 N N . LEU A 1 79 ? -2.245 3.862 13.713 1.00 88.75 79 LEU A N 1
ATOM 634 C CA . LEU A 1 79 ? -0.787 3.833 13.847 1.00 88.75 79 LEU A CA 1
ATOM 635 C C . LEU A 1 79 ? -0.251 2.407 13.983 1.00 88.75 79 LEU A C 1
ATOM 637 O O . LEU A 1 79 ? 0.735 2.054 13.342 1.00 88.75 79 LEU A O 1
ATOM 641 N N . ARG A 1 80 ? -0.918 1.558 14.772 1.00 88.31 80 ARG A N 1
ATOM 642 C CA . ARG A 1 80 ? -0.539 0.149 14.919 1.00 88.31 80 ARG A CA 1
ATOM 643 C C . ARG A 1 80 ? -0.677 -0.602 13.599 1.00 88.31 80 ARG A C 1
ATOM 645 O O . ARG A 1 80 ? 0.270 -1.271 13.192 1.00 88.31 80 ARG A O 1
ATOM 652 N N . GLN A 1 81 ? -1.833 -0.504 12.944 1.00 88.50 81 GLN A N 1
ATOM 653 C CA . GLN A 1 81 ? -2.118 -1.248 11.715 1.00 88.50 81 GLN A CA 1
ATOM 654 C C . GLN A 1 81 ? -1.254 -0.786 10.539 1.00 88.50 81 GLN A C 1
ATOM 656 O O . GLN A 1 81 ? -0.907 -1.593 9.682 1.00 88.50 81 GLN A O 1
ATOM 661 N N . SER A 1 82 ? -0.868 0.489 10.538 1.00 91.50 82 SER A N 1
ATOM 662 C CA . SER A 1 82 ? -0.066 1.111 9.485 1.00 91.50 82 SER A CA 1
ATOM 663 C C . SER A 1 82 ? 1.438 1.145 9.779 1.00 91.50 82 SER A C 1
ATOM 665 O O . SER A 1 82 ? 2.217 1.546 8.919 1.00 91.50 82 SER A O 1
ATOM 667 N N . SER A 1 83 ? 1.869 0.705 10.966 1.00 88.94 83 SER A N 1
ATOM 668 C CA . SER A 1 83 ? 3.264 0.786 11.436 1.00 88.94 83 SER A CA 1
ATOM 669 C C . SER A 1 83 ? 4.280 0.210 10.447 1.00 88.94 83 SER A C 1
ATOM 671 O O . SER A 1 83 ? 5.278 0.857 10.132 1.00 88.94 83 SER A O 1
ATOM 673 N N . ILE A 1 84 ? 3.998 -0.975 9.901 1.00 88.00 84 ILE A N 1
ATOM 674 C CA . ILE A 1 84 ? 4.874 -1.625 8.924 1.00 88.00 84 ILE A CA 1
ATOM 675 C C . ILE A 1 84 ? 4.944 -0.842 7.607 1.00 88.00 84 ILE A C 1
ATOM 677 O O . ILE A 1 84 ? 6.014 -0.727 7.019 1.00 88.00 84 ILE A O 1
ATOM 681 N N . TYR A 1 85 ? 3.840 -0.231 7.177 1.00 90.62 85 TYR A N 1
ATOM 682 C CA . TYR A 1 85 ? 3.803 0.578 5.962 1.00 90.62 85 TYR A CA 1
ATOM 683 C C . TYR A 1 85 ? 4.536 1.904 6.127 1.00 90.62 85 TYR A C 1
ATOM 685 O O . TYR A 1 85 ? 5.183 2.351 5.183 1.00 90.62 85 TYR A O 1
ATOM 693 N N . TYR A 1 86 ? 4.516 2.515 7.315 1.00 92.19 86 TYR A N 1
ATOM 694 C CA . TYR A 1 86 ? 5.371 3.672 7.588 1.00 92.19 86 TYR A CA 1
ATOM 695 C C . TYR A 1 86 ? 6.849 3.308 7.470 1.00 92.19 86 TYR A C 1
ATOM 697 O O . TYR A 1 86 ? 7.609 4.040 6.839 1.00 92.19 86 TYR A O 1
ATOM 705 N N . LEU A 1 87 ? 7.240 2.154 8.017 1.00 90.94 87 LEU A N 1
ATOM 706 C CA . LEU A 1 87 ? 8.611 1.665 7.934 1.00 90.94 87 LEU A CA 1
ATOM 707 C C . LEU A 1 87 ? 9.026 1.404 6.477 1.00 90.94 87 LEU A C 1
ATOM 709 O O . LEU A 1 87 ? 10.071 1.885 6.047 1.00 90.94 87 LEU A O 1
ATOM 713 N N . ILE A 1 88 ? 8.189 0.709 5.699 1.00 90.44 88 ILE A N 1
ATOM 714 C CA . ILE A 1 88 ? 8.447 0.443 4.274 1.00 90.44 88 ILE A CA 1
ATOM 715 C C . ILE A 1 88 ? 8.525 1.751 3.483 1.00 90.44 88 ILE A C 1
ATOM 717 O O . ILE A 1 88 ? 9.436 1.914 2.672 1.00 90.44 88 ILE A O 1
ATOM 721 N N . THR A 1 89 ? 7.621 2.701 3.735 1.00 92.25 89 THR A N 1
ATOM 722 C CA . THR A 1 89 ? 7.642 4.020 3.083 1.00 92.25 89 THR A CA 1
ATOM 723 C C . THR A 1 89 ? 8.955 4.735 3.376 1.00 92.25 89 THR A C 1
ATOM 725 O O . THR A 1 89 ? 9.626 5.183 2.450 1.00 92.25 89 THR A O 1
ATOM 728 N N . PHE A 1 90 ? 9.361 4.791 4.647 1.00 93.00 90 PHE A N 1
ATOM 729 C CA . PHE A 1 90 ? 10.608 5.427 5.058 1.00 93.00 90 PHE A CA 1
ATOM 730 C C . PHE A 1 90 ? 11.828 4.789 4.384 1.00 93.00 90 PHE A C 1
ATOM 732 O O . PHE A 1 90 ? 12.634 5.504 3.792 1.00 93.00 90 PHE A O 1
ATOM 739 N N . PHE A 1 91 ? 11.942 3.457 4.404 1.00 92.19 91 PHE A N 1
ATOM 740 C CA . PHE A 1 91 ? 13.046 2.755 3.744 1.00 92.19 91 PHE A CA 1
ATOM 741 C C . PHE A 1 91 ? 13.056 2.961 2.232 1.00 92.19 91 PHE A C 1
ATOM 743 O O . PHE A 1 91 ? 14.120 3.181 1.659 1.00 92.19 91 PHE A O 1
ATOM 750 N N . SER A 1 92 ? 11.890 2.923 1.589 1.00 89.81 92 SER A N 1
ATOM 751 C CA . SER A 1 92 ? 11.784 3.096 0.139 1.00 89.81 92 SER A CA 1
ATOM 752 C C . SER A 1 92 ? 12.195 4.509 -0.273 1.00 89.81 92 SER A C 1
ATOM 754 O O . SER A 1 92 ? 12.987 4.678 -1.196 1.00 89.81 92 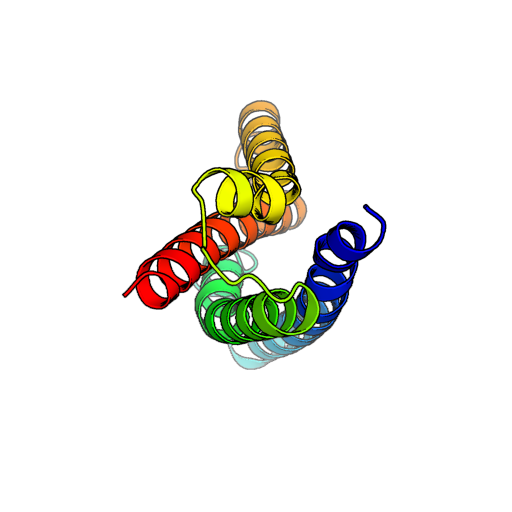SER A O 1
ATOM 756 N N . VAL A 1 93 ? 11.737 5.528 0.463 1.00 88.06 93 VAL A N 1
ATOM 757 C CA . VAL A 1 93 ? 12.134 6.925 0.241 1.00 88.06 93 VAL A CA 1
ATOM 758 C C . VAL A 1 93 ? 13.629 7.112 0.498 1.00 88.06 93 VAL A C 1
ATOM 760 O O . VAL A 1 93 ? 14.319 7.676 -0.345 1.00 88.06 93 VAL A O 1
ATOM 763 N N . ALA A 1 94 ? 14.161 6.601 1.612 1.00 90.50 94 ALA A N 1
ATOM 764 C CA . ALA A 1 94 ? 15.588 6.685 1.922 1.00 90.50 94 ALA A CA 1
ATOM 765 C C . ALA A 1 94 ? 16.457 5.985 0.863 1.00 90.50 94 ALA A C 1
ATOM 767 O O . ALA A 1 94 ? 17.514 6.499 0.496 1.00 90.50 94 ALA A O 1
ATOM 768 N N . SER A 1 95 ? 16.003 4.842 0.343 1.00 87.31 95 SER A N 1
ATOM 769 C CA . SER A 1 95 ? 16.673 4.126 -0.742 1.00 87.31 95 SER A CA 1
ATOM 770 C C . SER A 1 95 ? 16.720 4.978 -2.005 1.00 87.31 95 SER A C 1
ATOM 772 O O . SER A 1 95 ? 17.806 5.197 -2.530 1.00 87.31 95 SER A O 1
ATOM 774 N N . VAL A 1 96 ? 15.583 5.532 -2.440 1.00 83.81 96 VA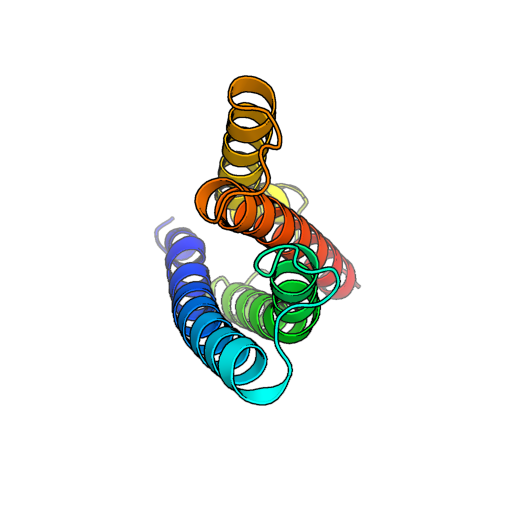L A N 1
ATOM 775 C CA . VAL A 1 96 ? 15.513 6.404 -3.626 1.00 83.81 96 VAL A CA 1
ATOM 776 C C . VAL A 1 96 ? 16.390 7.648 -3.460 1.00 83.81 96 VAL A C 1
ATOM 778 O O . VAL A 1 96 ? 17.116 8.008 -4.384 1.00 83.81 96 VAL A O 1
ATOM 781 N N . LEU A 1 97 ? 16.386 8.277 -2.280 1.00 86.12 97 LEU A N 1
ATOM 782 C CA . LEU A 1 97 ? 17.245 9.432 -1.990 1.00 86.12 97 LEU A CA 1
ATOM 783 C C . LEU A 1 97 ? 18.739 9.083 -2.045 1.00 86.12 97 LEU A C 1
ATOM 785 O O . LEU A 1 97 ? 19.544 9.918 -2.449 1.00 86.12 97 LEU A O 1
ATOM 789 N N . LYS A 1 98 ? 19.116 7.862 -1.649 1.00 86.88 98 LYS A N 1
ATOM 790 C CA . LYS A 1 98 ? 20.508 7.397 -1.660 1.00 86.88 98 LYS A CA 1
ATOM 791 C C . LYS A 1 98 ? 20.982 6.983 -3.053 1.00 86.88 98 LYS A C 1
ATOM 793 O O . LYS A 1 98 ? 22.126 7.258 -3.401 1.00 86.88 98 LYS A O 1
ATOM 798 N N . THR A 1 99 ? 20.157 6.267 -3.814 1.00 83.25 99 THR A N 1
ATOM 799 C CA . THR A 1 99 ? 20.553 5.673 -5.104 1.00 83.25 99 THR A CA 1
ATOM 800 C C . THR A 1 99 ? 20.257 6.568 -6.304 1.00 83.25 99 THR A C 1
ATOM 802 O O . THR A 1 99 ? 20.815 6.343 -7.376 1.00 83.25 99 THR A O 1
ATOM 805 N N . GLY A 1 100 ? 19.397 7.576 -6.137 1.00 73.38 100 GLY A N 1
ATOM 806 C CA . GLY A 1 100 ? 18.868 8.373 -7.240 1.00 73.38 100 GLY A CA 1
ATOM 807 C C . GLY A 1 100 ? 17.837 7.608 -8.078 1.00 73.38 100 GLY A C 1
ATOM 808 O O . GLY A 1 100 ? 17.540 6.437 -7.830 1.00 73.38 100 GLY A O 1
ATOM 809 N N . LEU A 1 101 ? 17.272 8.293 -9.076 1.00 72.81 101 LEU A N 1
ATOM 810 C CA . LEU A 1 101 ? 16.316 7.733 -10.035 1.00 72.81 101 LEU A CA 1
ATOM 811 C C . LEU A 1 101 ? 17.030 7.458 -11.364 1.00 72.81 101 LEU A C 1
ATOM 813 O O . LEU A 1 101 ? 17.064 8.320 -12.236 1.00 72.81 101 LEU A O 1
ATOM 817 N N . ASN A 1 102 ? 17.584 6.254 -11.524 1.00 70.38 102 ASN A N 1
ATOM 818 C CA . ASN A 1 102 ? 18.282 5.862 -12.759 1.00 70.38 102 ASN A CA 1
ATOM 819 C C . ASN A 1 102 ? 17.387 5.081 -13.742 1.00 70.38 102 ASN A C 1
ATOM 821 O O . ASN A 1 102 ? 17.856 4.638 -14.788 1.00 70.38 102 ASN A O 1
ATOM 825 N N . GLY A 1 103 ? 16.098 4.905 -13.421 1.00 64.94 103 GLY A N 1
ATOM 826 C CA . GLY A 1 103 ? 15.107 4.277 -14.309 1.00 64.94 103 GLY A CA 1
ATOM 827 C C . GLY A 1 103 ? 15.227 2.754 -14.454 1.00 64.94 103 GLY A C 1
ATOM 828 O O . GLY A 1 103 ? 14.648 2.176 -15.375 1.00 64.94 103 GLY A O 1
ATOM 829 N N . GLY A 1 104 ? 15.978 2.090 -13.573 1.00 71.25 104 GLY A N 1
ATOM 830 C CA . GLY A 1 104 ? 16.064 0.635 -13.532 1.00 71.25 104 GLY A CA 1
ATOM 831 C C . GLY A 1 104 ? 14.847 -0.028 -12.873 1.00 71.25 104 GLY A C 1
ATOM 832 O O . GLY A 1 104 ? 13.981 0.604 -12.265 1.00 71.25 104 GLY A O 1
ATOM 833 N N . ILE A 1 105 ? 14.786 -1.357 -13.006 1.00 72.12 105 ILE A N 1
ATOM 834 C CA . ILE A 1 105 ? 13.698 -2.186 -12.456 1.00 72.12 105 ILE A CA 1
ATOM 835 C C . ILE A 1 105 ? 13.708 -2.148 -10.920 1.00 72.12 105 ILE A C 1
ATOM 837 O O . ILE A 1 105 ? 12.652 -2.143 -10.291 1.00 72.12 105 ILE A O 1
ATOM 841 N N . ALA A 1 106 ? 14.894 -2.089 -10.308 1.00 76.81 106 ALA A N 1
ATOM 842 C CA . ALA A 1 106 ? 15.038 -2.023 -8.856 1.00 76.81 106 ALA A CA 1
ATOM 843 C C . ALA A 1 106 ? 14.437 -0.727 -8.287 1.00 76.81 106 ALA A C 1
ATOM 845 O O . ALA A 1 106 ? 13.740 -0.752 -7.270 1.00 76.81 106 ALA A O 1
ATOM 846 N N . GLU A 1 107 ? 14.652 0.398 -8.966 1.00 76.81 107 GLU A N 1
ATOM 847 C CA . GLU A 1 107 ? 14.077 1.693 -8.616 1.00 76.81 107 GLU A CA 1
ATOM 848 C C . GLU A 1 107 ? 12.562 1.697 -8.820 1.00 76.81 107 GLU A C 1
ATOM 850 O O . GLU A 1 107 ? 11.837 2.136 -7.928 1.00 76.81 107 GLU A O 1
ATOM 855 N N . GLY A 1 108 ? 12.076 1.146 -9.939 1.00 76.62 108 GLY A N 1
ATOM 856 C CA . GLY A 1 108 ? 10.644 0.980 -10.204 1.00 76.62 108 GLY A CA 1
ATOM 857 C C . GLY A 1 108 ? 9.940 0.164 -9.118 1.00 76.62 108 GLY A C 1
ATOM 858 O O . GLY A 1 108 ? 8.910 0.589 -8.594 1.00 76.62 108 GLY A O 1
ATOM 859 N N . LEU A 1 109 ? 10.531 -0.954 -8.690 1.00 78.25 109 LEU A N 1
ATOM 860 C CA . LEU A 1 109 ? 10.012 -1.774 -7.589 1.00 78.25 109 LEU A CA 1
ATOM 861 C C . LEU A 1 109 ? 10.048 -1.039 -6.245 1.00 78.25 109 LEU A C 1
ATOM 863 O O . LEU A 1 109 ? 9.067 -1.063 -5.503 1.00 78.25 109 LEU A O 1
ATOM 867 N N . THR A 1 110 ? 11.144 -0.348 -5.935 1.00 85.50 110 THR A N 1
ATOM 868 C CA . THR A 1 110 ? 11.278 0.425 -4.687 1.00 85.50 110 THR A CA 1
ATOM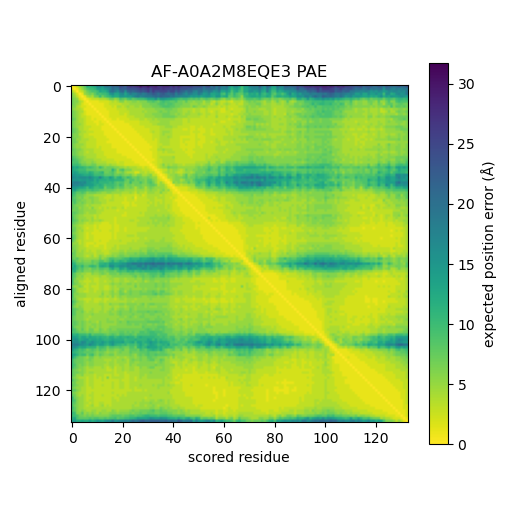 869 C C . THR A 1 110 ? 10.242 1.547 -4.618 1.00 85.50 110 THR A C 1
ATOM 871 O O . THR A 1 110 ? 9.571 1.730 -3.602 1.00 85.50 110 THR A O 1
ATOM 874 N N . PHE A 1 111 ? 10.052 2.268 -5.721 1.00 83.56 111 PHE A N 1
ATOM 875 C CA . PHE A 1 111 ? 9.030 3.302 -5.847 1.00 83.56 111 PHE A CA 1
ATOM 876 C C . PHE A 1 111 ? 7.615 2.724 -5.711 1.00 83.56 111 PHE A C 1
ATOM 878 O O . PHE A 1 111 ? 6.772 3.280 -5.007 1.00 83.56 111 PHE A O 1
ATOM 885 N N . SER A 1 112 ? 7.382 1.552 -6.298 1.00 84.31 112 SER A N 1
ATOM 886 C CA . SER A 1 112 ? 6.121 0.817 -6.180 1.00 84.31 112 SER A CA 1
ATOM 887 C C . SER A 1 112 ? 5.818 0.417 -4.736 1.00 84.31 112 SER A C 1
ATOM 889 O O . SER A 1 112 ? 4.690 0.592 -4.280 1.00 84.31 112 SER A O 1
ATOM 891 N N . PHE A 1 113 ? 6.817 -0.042 -3.973 1.00 86.69 113 PHE A N 1
ATOM 892 C CA . PHE A 1 113 ? 6.660 -0.323 -2.543 1.00 86.69 113 PHE A CA 1
ATOM 893 C C . PHE A 1 113 ? 6.311 0.931 -1.736 1.00 86.69 113 PHE A C 1
ATOM 895 O O . PHE A 1 113 ? 5.458 0.855 -0.844 1.00 86.69 113 PHE A O 1
ATOM 902 N N . ALA A 1 114 ? 6.915 2.080 -2.056 1.00 89.44 114 ALA A N 1
ATOM 903 C CA . ALA A 1 114 ? 6.575 3.354 -1.425 1.00 89.44 114 ALA A CA 1
ATOM 904 C C . ALA A 1 114 ? 5.110 3.725 -1.691 1.00 89.44 114 ALA A C 1
ATOM 906 O O . ALA A 1 114 ? 4.358 3.984 -0.752 1.00 89.44 114 ALA A O 1
ATOM 907 N N . ILE A 1 115 ? 4.683 3.687 -2.956 1.00 90.38 115 ILE A N 1
ATOM 908 C CA . ILE A 1 115 ? 3.312 4.026 -3.357 1.00 90.38 115 ILE A CA 1
ATOM 909 C C . ILE A 1 115 ? 2.304 3.066 -2.744 1.00 90.38 115 ILE A C 1
ATOM 911 O O . ILE A 1 115 ? 1.314 3.512 -2.170 1.00 90.38 115 ILE A O 1
ATOM 915 N N . MET A 1 116 ? 2.568 1.762 -2.801 1.00 90.88 116 MET A N 1
ATOM 916 C CA . MET A 1 116 ? 1.716 0.749 -2.185 1.00 90.88 116 MET A CA 1
ATOM 917 C C . MET A 1 116 ? 1.540 1.005 -0.689 1.00 90.88 116 MET A C 1
ATOM 919 O O . MET A 1 116 ? 0.425 0.932 -0.178 1.00 90.88 116 MET A O 1
ATOM 923 N N . SER A 1 117 ? 2.628 1.334 0.007 1.00 91.88 117 SER A N 1
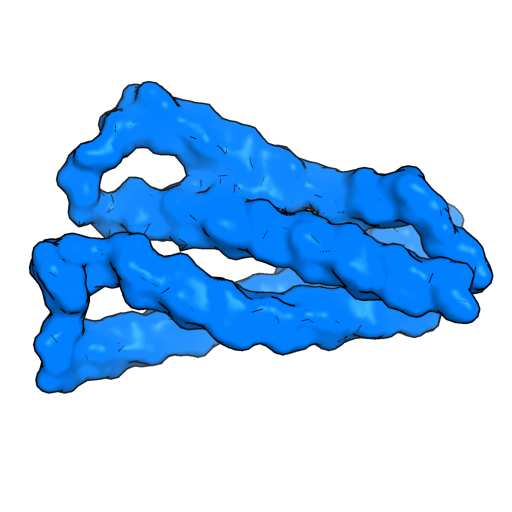ATOM 924 C CA . SER A 1 117 ? 2.604 1.585 1.447 1.00 91.88 117 SER A CA 1
ATOM 925 C C . SER A 1 117 ? 1.828 2.853 1.788 1.00 91.88 117 SER A C 1
ATOM 927 O O . SER A 1 117 ? 0.962 2.821 2.661 1.00 91.88 117 SER A O 1
ATOM 929 N N . ILE A 1 118 ? 2.070 3.948 1.064 1.00 93.81 118 ILE A N 1
ATOM 930 C CA . ILE A 1 118 ? 1.320 5.202 1.214 1.00 93.81 118 ILE A CA 1
ATOM 931 C C . ILE A 1 118 ? -0.169 4.962 0.949 1.00 93.81 118 ILE A C 1
ATOM 933 O O . ILE A 1 118 ? -1.017 5.402 1.725 1.00 93.81 118 ILE A O 1
ATOM 937 N N . TRP A 1 119 ? -0.500 4.220 -0.106 1.00 94.06 119 TRP A N 1
ATOM 938 C CA . TRP A 1 119 ? -1.881 3.909 -0.451 1.00 94.06 119 TRP A CA 1
ATOM 939 C C . TRP A 1 119 ? -2.564 3.049 0.616 1.00 94.06 119 TRP A C 1
ATOM 941 O O . TRP A 1 119 ? -3.683 3.355 1.024 1.00 94.06 119 TRP A O 1
ATOM 951 N N . ALA A 1 120 ? -1.879 2.034 1.150 1.00 91.75 120 ALA A N 1
ATOM 952 C CA . ALA A 1 120 ? -2.382 1.218 2.253 1.00 91.75 120 ALA A CA 1
ATOM 953 C C . ALA A 1 120 ? -2.662 2.057 3.515 1.00 91.75 120 ALA A C 1
ATOM 955 O O . ALA A 1 120 ? -3.708 1.879 4.145 1.00 91.75 120 ALA A O 1
ATOM 956 N N . ILE A 1 121 ? -1.777 3.008 3.849 1.00 94.25 121 ILE A N 1
ATOM 957 C CA . ILE A 1 121 ? -1.961 3.957 4.961 1.00 94.25 121 ILE A CA 1
ATOM 958 C C . ILE A 1 121 ? -3.215 4.809 4.736 1.00 94.25 121 ILE A C 1
ATOM 960 O O . ILE A 1 121 ? -4.050 4.921 5.638 1.00 94.25 121 ILE A O 1
ATOM 964 N N . ILE A 1 122 ? -3.371 5.386 3.539 1.00 95.31 122 ILE A N 1
ATOM 965 C CA . ILE A 1 122 ? -4.527 6.223 3.185 1.00 95.31 122 ILE A CA 1
ATOM 966 C C . ILE A 1 122 ? -5.820 5.414 3.308 1.00 95.31 122 ILE A C 1
ATOM 968 O O . ILE A 1 122 ? -6.742 5.838 4.004 1.00 95.31 122 ILE A O 1
ATOM 972 N N . ILE A 1 123 ? -5.875 4.224 2.708 1.00 94.19 123 ILE A N 1
ATOM 973 C CA . ILE A 1 123 ? -7.052 3.350 2.757 1.00 94.19 123 ILE A CA 1
ATOM 974 C C . ILE A 1 123 ? -7.394 2.958 4.199 1.00 94.19 123 ILE A C 1
ATOM 976 O O . ILE A 1 123 ? -8.565 3.013 4.578 1.00 94.19 123 ILE A O 1
ATOM 980 N N . ASN A 1 124 ? -6.400 2.620 5.027 1.00 93.94 124 ASN A N 1
ATOM 981 C CA . ASN A 1 124 ? -6.619 2.320 6.443 1.00 93.94 124 ASN A CA 1
ATOM 982 C C . ASN A 1 124 ? -7.199 3.530 7.196 1.00 93.94 124 ASN A C 1
ATOM 984 O O . ASN A 1 124 ? -8.186 3.387 7.922 1.00 93.94 124 ASN A O 1
ATOM 988 N N . ALA A 1 125 ? -6.646 4.728 6.985 1.00 93.12 125 ALA A N 1
ATOM 989 C CA . ALA A 1 125 ? -7.155 5.959 7.588 1.00 93.12 125 ALA A CA 1
ATOM 990 C C . ALA A 1 125 ? -8.610 6.235 7.173 1.00 93.12 125 ALA A C 1
ATOM 992 O O . ALA A 1 125 ? -9.465 6.483 8.029 1.00 93.12 125 ALA A O 1
ATOM 993 N N . THR A 1 126 ? -8.919 6.136 5.876 1.00 93.75 126 THR A N 1
ATOM 994 C CA . THR A 1 126 ? -10.274 6.328 5.341 1.00 93.75 126 THR A CA 1
ATOM 995 C C . THR A 1 126 ? -11.251 5.292 5.896 1.00 93.75 126 THR A C 1
ATOM 997 O O . THR A 1 126 ? -12.358 5.648 6.308 1.0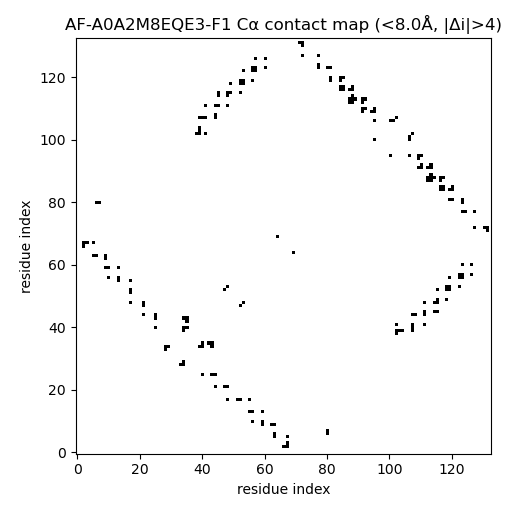0 93.75 126 THR A O 1
ATOM 1000 N N . PHE A 1 127 ? -10.850 4.021 5.954 1.00 92.81 127 PHE A N 1
ATOM 1001 C CA . PHE A 1 127 ? -11.673 2.937 6.483 1.00 92.81 127 PHE A CA 1
ATOM 1002 C C . PHE A 1 127 ? -12.022 3.159 7.959 1.00 92.81 127 PHE A C 1
ATOM 1004 O O . PHE A 1 127 ? -13.193 3.084 8.345 1.00 92.81 127 PHE A O 1
ATOM 1011 N N . LEU A 1 128 ? -11.025 3.473 8.792 1.00 89.81 128 LEU A N 1
ATOM 1012 C CA . LEU A 1 128 ? -11.233 3.705 10.221 1.00 89.81 128 LEU A CA 1
ATOM 1013 C C . LEU A 1 128 ? -12.068 4.960 10.476 1.00 89.81 128 LEU A C 1
ATOM 1015 O O . LEU A 1 128 ? -12.934 4.925 11.348 1.00 89.81 128 LEU A O 1
ATOM 1019 N N . TYR A 1 129 ? -11.864 6.034 9.704 1.00 90.31 129 TYR A N 1
ATOM 1020 C CA . TYR A 1 129 ? -12.690 7.242 9.778 1.00 90.31 129 TYR A CA 1
ATOM 1021 C C . TYR A 1 129 ? -14.159 6.946 9.453 1.00 90.31 129 TYR A C 1
ATOM 1023 O O . TYR A 1 129 ? -15.046 7.388 10.182 1.00 90.31 129 TYR A O 1
ATOM 1031 N N . LYS A 1 130 ? -14.425 6.154 8.405 1.00 88.06 130 LYS A N 1
ATOM 1032 C CA . LYS A 1 130 ? -15.788 5.732 8.051 1.00 88.06 130 LYS A CA 1
ATOM 1033 C C . LYS A 1 130 ? -16.415 4.851 9.132 1.00 88.06 130 LYS A C 1
ATOM 1035 O O . LYS A 1 130 ? -17.598 4.990 9.391 1.00 88.06 130 LYS A O 1
ATOM 1040 N N . SER A 1 131 ? -15.620 4.001 9.775 1.00 84.94 131 SER A N 1
ATOM 1041 C CA . SER A 1 131 ? -16.080 3.074 10.819 1.00 84.94 131 SER A CA 1
ATOM 1042 C C . SER A 1 131 ? -16.260 3.725 12.202 1.00 84.94 131 SER A C 1
ATOM 1044 O O . SER A 1 131 ? -16.689 3.050 13.132 1.00 84.94 131 SER A O 1
ATOM 1046 N N . ARG A 1 132 ? -15.892 5.008 12.373 1.00 78.50 132 ARG A N 1
ATOM 1047 C CA . ARG A 1 132 ? -16.190 5.794 13.592 1.00 78.50 132 ARG A CA 1
ATOM 1048 C C . ARG A 1 132 ? -17.606 6.352 13.626 1.00 78.50 132 ARG A C 1
ATOM 1050 O O . ARG A 1 132 ? -18.078 6.664 14.715 1.00 78.50 132 ARG A O 1
ATOM 1057 N N . LYS A 1 133 ? -18.182 6.598 12.450 1.00 61.69 133 LYS A N 1
ATOM 1058 C CA . LYS A 1 133 ? -19.531 7.144 12.292 1.00 61.69 133 LYS A CA 1
ATOM 1059 C C . LYS A 1 133 ? -20.542 6.013 12.369 1.00 61.69 133 LYS A C 1
ATOM 1061 O O . LYS A 1 133 ? -21.606 6.264 12.966 1.00 61.69 133 LYS A O 1
#

Nearest PDB structures (foldseek):
  7zqd-assembly1_L  TM=4.427E-01  e=6.210E+00  Chlamydomonas reinhardtii
  8ii8-assembly1_A  TM=2.890E-01  e=8.797E+00  Pleurotus salmoneostramineus